Protein AF-A0A835Y2U1-F1 (afdb_monomer_lite)

Organism: NCBI:txid47281

Foldseek 3Di:
DDDPPPPPQPPWDDQDCVVVLCVLLVLVVQQDLPDPQRQPNRVVSVNQSNLQVQFAPFDDKDKDKDWASDWDQDPVRDTDDGTDIDMDMDTPPTADDNGRVSSNVTVHDDPDPPD

Radius of gyration: 19.06 Å; chains: 1; bounding box: 56×28×51 Å

Sequence (115 aa):
MSQCSVISAYPAPDKSCAGAINAWYGEVNWYDFETLSSFRDNWSNSIGHFTQLVWKSSTQVGCGVATSPERMVFPSGTVFMGGCKVIVCRFDPWGNYANDAAFRENVLPPISPLG

pLDDT: mean 87.3, std 15.29, range [39.91, 98.69]

Structure (mmCIF, N/CA/C/O backbone):
data_AF-A0A835Y2U1-F1
#
_entry.id   AF-A0A835Y2U1-F1
#
loop_
_atom_site.group_PDB
_atom_site.id
_atom_site.type_symbol
_atom_site.label_atom_id
_atom_site.label_alt_id
_atom_site.label_comp_id
_atom_site.label_asym_id
_atom_site.label_entity_id
_atom_site.label_seq_id
_atom_site.pdbx_PDB_ins_code
_atom_site.Cartn_x
_atom_site.Cartn_y
_atom_site.Cartn_z
_atom_site.occupancy
_atom_site.B_iso_or_equiv
_atom_site.auth_seq_id
_atom_site.auth_comp_id
_atom_site.auth_asym_id
_atom_site.auth_atom_id
_atom_site.pdbx_PDB_model_num
ATOM 1 N N . MET A 1 1 ? 42.180 -7.909 -34.010 1.00 39.91 1 MET A N 1
ATOM 2 C CA . MET A 1 1 ? 41.636 -8.301 -32.693 1.00 39.91 1 MET A CA 1
ATOM 3 C C . MET A 1 1 ? 40.345 -7.528 -32.472 1.00 39.91 1 MET A C 1
ATOM 5 O O . MET A 1 1 ? 40.381 -6.400 -32.003 1.00 39.91 1 MET A O 1
ATOM 9 N N . SER A 1 2 ? 39.221 -8.068 -32.935 1.00 45.34 2 SER A N 1
ATOM 10 C CA . SER A 1 2 ? 37.890 -7.486 -32.745 1.00 45.34 2 SER A CA 1
ATOM 11 C C . SER A 1 2 ? 37.412 -7.798 -31.329 1.00 45.34 2 SER A C 1
ATOM 13 O O . SER A 1 2 ? 37.405 -8.958 -30.923 1.00 45.34 2 SER A O 1
ATOM 15 N N . GLN A 1 3 ? 37.079 -6.761 -30.564 1.00 46.78 3 GLN A N 1
ATOM 16 C CA . GLN A 1 3 ? 36.619 -6.892 -29.186 1.00 46.78 3 GLN A CA 1
ATOM 17 C C . GLN A 1 3 ? 35.278 -7.640 -29.148 1.00 46.78 3 GLN A C 1
ATOM 19 O O . GLN A 1 3 ? 34.307 -7.201 -29.760 1.00 46.78 3 GLN A O 1
ATOM 24 N N . CYS A 1 4 ? 35.214 -8.744 -28.401 1.00 48.59 4 CYS A N 1
ATOM 25 C CA . CYS A 1 4 ? 33.946 -9.266 -27.900 1.00 48.59 4 CYS A CA 1
ATOM 26 C C . CYS A 1 4 ? 33.410 -8.263 -26.876 1.00 48.59 4 CYS A C 1
ATOM 28 O O . CYS A 1 4 ? 33.795 -8.287 -25.708 1.00 48.59 4 CYS A O 1
ATOM 30 N N . SER A 1 5 ? 32.537 -7.360 -27.311 1.00 49.03 5 SER A N 1
ATOM 31 C CA . SER A 1 5 ? 31.722 -6.571 -26.397 1.00 49.03 5 SER A CA 1
ATOM 32 C C . SER A 1 5 ? 30.696 -7.513 -25.779 1.00 49.03 5 SER A C 1
ATOM 34 O O . SER A 1 5 ? 29.642 -7.767 -26.358 1.00 49.03 5 SER A O 1
ATOM 36 N N . VAL A 1 6 ? 31.008 -8.067 -24.607 1.00 48.59 6 VAL A N 1
ATOM 37 C CA . VAL A 1 6 ? 29.980 -8.659 -23.753 1.00 48.59 6 VAL A CA 1
ATOM 38 C C . VAL A 1 6 ? 29.127 -7.483 -23.296 1.00 48.59 6 VAL A C 1
ATOM 40 O O . VAL A 1 6 ? 29.446 -6.800 -22.324 1.00 48.59 6 VAL A O 1
ATOM 43 N N . ILE A 1 7 ? 28.077 -7.169 -24.052 1.00 53.72 7 ILE A N 1
ATOM 44 C CA . ILE A 1 7 ? 26.999 -6.345 -23.525 1.00 53.72 7 ILE A CA 1
ATOM 45 C C . ILE A 1 7 ? 26.423 -7.217 -22.416 1.00 53.72 7 ILE A C 1
ATOM 47 O O . ILE A 1 7 ? 25.712 -8.181 -22.689 1.00 53.72 7 ILE A O 1
ATOM 51 N N . SER A 1 8 ? 26.834 -6.966 -21.173 1.00 50.28 8 SER A N 1
ATOM 52 C CA . SER A 1 8 ? 26.169 -7.519 -20.001 1.00 50.28 8 SER A CA 1
ATOM 53 C C . SER A 1 8 ? 24.760 -6.937 -20.018 1.00 50.28 8 SER A C 1
ATOM 55 O O . SER A 1 8 ? 24.501 -5.858 -19.484 1.00 50.28 8 SER A O 1
ATOM 57 N N . ALA A 1 9 ? 23.870 -7.573 -20.777 1.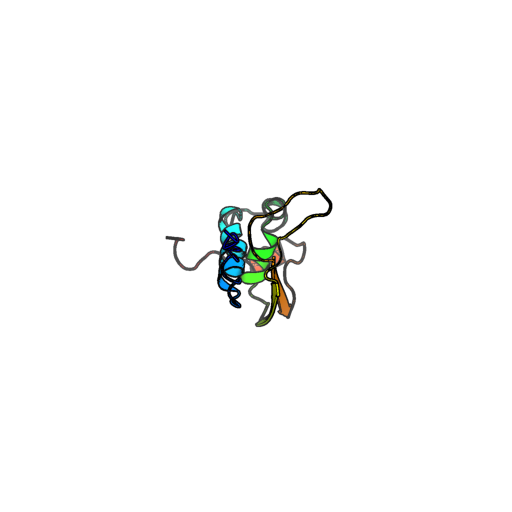00 60.84 9 ALA A N 1
ATOM 58 C CA . ALA A 1 9 ? 22.457 -7.310 -20.691 1.00 60.84 9 ALA A CA 1
ATOM 59 C C . ALA A 1 9 ? 22.070 -7.795 -19.299 1.00 60.84 9 ALA A C 1
ATOM 61 O O . ALA A 1 9 ? 22.172 -8.987 -19.002 1.00 60.84 9 ALA A O 1
ATOM 62 N N . TYR A 1 10 ? 21.707 -6.857 -18.425 1.00 62.53 10 TYR A N 1
ATOM 63 C CA . TYR A 1 10 ? 21.108 -7.211 -17.147 1.00 62.53 10 TYR A CA 1
ATOM 64 C C . TYR A 1 10 ? 19.982 -8.216 -17.409 1.00 62.53 10 TYR A C 1
ATOM 66 O O . TYR A 1 10 ? 19.274 -8.069 -18.414 1.00 62.53 10 TYR A O 1
ATOM 74 N N . PRO A 1 11 ? 19.821 -9.245 -16.557 1.00 69.38 11 PRO A N 1
ATOM 75 C CA . PRO A 1 11 ? 18.733 -10.191 -16.731 1.00 69.38 11 PRO A CA 1
ATOM 76 C C . PRO A 1 11 ? 17.421 -9.416 -16.863 1.00 69.38 11 PRO A C 1
ATOM 78 O O . PRO A 1 11 ? 17.172 -8.466 -16.114 1.00 69.38 11 PRO A O 1
ATOM 81 N N . ALA A 1 12 ? 16.618 -9.784 -17.864 1.00 69.00 12 ALA A N 1
ATOM 82 C CA . ALA A 1 12 ? 15.341 -9.133 -18.100 1.00 69.00 12 ALA A CA 1
ATOM 83 C C . ALA A 1 12 ? 14.493 -9.199 -16.814 1.00 69.00 12 ALA A C 1
ATOM 85 O O . ALA A 1 12 ? 14.473 -10.255 -16.171 1.00 69.00 12 ALA A O 1
ATOM 86 N N . PRO A 1 13 ? 13.795 -8.114 -16.429 1.00 76.06 13 PRO A N 1
ATOM 87 C CA . PRO A 1 13 ? 12.955 -8.138 -15.241 1.00 76.06 13 PRO A CA 1
ATOM 88 C C . PRO A 1 13 ? 11.902 -9.247 -15.349 1.00 76.06 13 PRO A C 1
ATOM 90 O O . PRO A 1 13 ? 11.315 -9.452 -16.417 1.00 76.06 13 PRO A O 1
ATOM 93 N N . ASP A 1 14 ? 11.640 -9.952 -14.248 1.00 83.38 14 ASP A N 1
ATOM 94 C CA . ASP A 1 14 ? 10.573 -10.950 -14.203 1.00 83.38 14 ASP A CA 1
ATOM 95 C C . ASP A 1 14 ? 9.200 -10.292 -14.448 1.00 83.38 14 ASP A C 1
ATOM 97 O O . ASP A 1 14 ? 9.021 -9.088 -14.253 1.00 83.38 14 ASP A O 1
ATOM 101 N N . LYS A 1 15 ? 8.201 -11.086 -14.843 1.00 84.94 15 LYS A N 1
ATOM 102 C CA . LYS A 1 15 ? 6.836 -10.593 -15.114 1.00 84.94 15 LYS A CA 1
ATOM 103 C C . LYS A 1 15 ? 5.889 -10.690 -13.911 1.00 84.94 15 LYS A C 1
ATOM 105 O O . LYS A 1 15 ? 4.691 -10.484 -14.068 1.00 84.94 15 LYS A O 1
ATOM 110 N N . SER A 1 16 ? 6.393 -11.030 -12.726 1.00 90.50 16 SER A N 1
ATOM 111 C CA . SER A 1 16 ? 5.583 -11.153 -11.513 1.00 90.50 16 SER A CA 1
ATOM 112 C C . SER A 1 16 ? 5.375 -9.802 -10.831 1.00 90.50 16 SER A C 1
ATOM 114 O O . SER A 1 16 ? 6.184 -8.880 -10.964 1.00 90.50 16 SER A O 1
ATOM 116 N N . CYS A 1 17 ? 4.322 -9.715 -10.021 1.00 92.94 17 CYS A N 1
ATOM 117 C CA . CYS A 1 17 ? 4.096 -8.575 -9.138 1.00 92.94 17 CYS A CA 1
ATOM 118 C C . CYS A 1 17 ? 4.809 -8.713 -7.782 1.00 92.94 17 CYS A C 1
ATOM 120 O O . CYS A 1 17 ? 4.820 -7.751 -7.023 1.00 92.94 17 CYS A O 1
ATOM 122 N N . ALA A 1 18 ? 5.409 -9.869 -7.468 1.00 92.31 18 ALA A N 1
ATOM 123 C CA . ALA A 1 18 ? 5.814 -10.235 -6.106 1.00 92.31 18 ALA A CA 1
ATOM 124 C C . ALA A 1 18 ? 6.722 -9.192 -5.434 1.00 92.31 18 ALA A C 1
ATOM 126 O O . ALA A 1 18 ? 6.479 -8.808 -4.296 1.00 92.31 18 ALA A O 1
ATOM 127 N N . GLY A 1 19 ? 7.715 -8.670 -6.160 1.00 91.75 19 GLY A N 1
ATOM 128 C CA . GLY A 1 19 ? 8.601 -7.628 -5.634 1.00 91.75 19 GLY A CA 1
ATOM 129 C C . GLY A 1 19 ? 7.867 -6.336 -5.252 1.00 91.75 19 GLY A C 1
ATOM 130 O O . GLY A 1 19 ? 8.142 -5.778 -4.195 1.00 91.75 19 GLY A O 1
ATOM 131 N N . ALA A 1 20 ? 6.905 -5.888 -6.067 1.00 93.94 20 ALA A N 1
ATOM 132 C CA . ALA A 1 20 ? 6.107 -4.708 -5.736 1.00 93.94 20 ALA A CA 1
ATOM 133 C C . ALA A 1 20 ? 5.136 -4.986 -4.590 1.00 93.94 20 ALA A C 1
ATOM 135 O O . ALA A 1 20 ? 5.052 -4.170 -3.685 1.00 93.94 20 ALA A O 1
ATOM 136 N N . ILE A 1 21 ? 4.463 -6.144 -4.583 1.00 96.44 21 ILE A N 1
ATOM 137 C CA . ILE A 1 21 ? 3.553 -6.517 -3.489 1.00 96.44 21 ILE A CA 1
ATOM 138 C C . ILE A 1 21 ? 4.299 -6.544 -2.152 1.00 96.44 21 ILE A C 1
ATOM 140 O O . ILE A 1 21 ? 3.808 -5.984 -1.179 1.00 96.44 21 ILE A O 1
ATOM 144 N N . ASN A 1 22 ? 5.503 -7.119 -2.114 1.00 96.38 22 ASN A N 1
ATOM 145 C CA . ASN A 1 22 ? 6.322 -7.145 -0.902 1.00 96.38 22 ASN A CA 1
ATOM 146 C C . ASN A 1 22 ? 6.748 -5.736 -0.463 1.00 96.38 22 ASN A C 1
ATOM 148 O O . ASN A 1 22 ? 6.686 -5.428 0.723 1.00 96.38 22 ASN A O 1
ATOM 152 N N . ALA A 1 23 ? 7.157 -4.875 -1.401 1.00 95.81 23 ALA A N 1
ATOM 153 C CA . ALA A 1 23 ? 7.546 -3.499 -1.092 1.00 95.81 23 ALA A CA 1
ATOM 154 C C . ALA A 1 23 ? 6.362 -2.667 -0.572 1.00 95.81 23 ALA A C 1
ATOM 156 O O . ALA A 1 23 ? 6.484 -1.995 0.445 1.00 95.81 23 ALA A O 1
ATOM 157 N N . TRP A 1 24 ? 5.211 -2.761 -1.239 1.00 98.12 24 TRP A N 1
ATOM 158 C CA . TRP A 1 24 ? 3.973 -2.090 -0.853 1.00 98.12 24 TRP A CA 1
ATOM 159 C C . TRP A 1 24 ? 3.452 -2.575 0.496 1.00 98.12 24 TRP A C 1
ATOM 161 O O . TRP A 1 24 ? 3.110 -1.756 1.336 1.00 98.12 24 TRP A O 1
ATOM 171 N N . TYR A 1 25 ? 3.424 -3.889 0.738 1.00 97.75 25 TYR A N 1
ATOM 172 C CA . TYR A 1 25 ? 3.021 -4.427 2.037 1.00 97.75 25 TYR A CA 1
ATOM 173 C C . TYR A 1 25 ? 4.011 -4.041 3.142 1.00 97.75 25 TY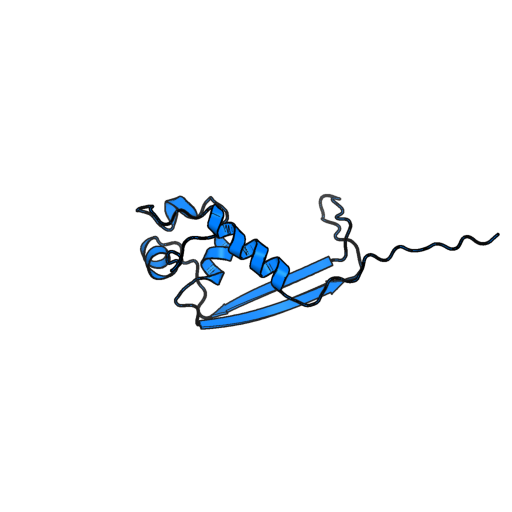R A C 1
ATOM 175 O O . TYR A 1 25 ? 3.603 -3.831 4.277 1.00 97.75 25 TYR A O 1
ATOM 183 N N . GLY A 1 26 ? 5.299 -3.890 2.814 1.00 97.38 26 GLY A N 1
ATOM 184 C CA . GLY A 1 26 ? 6.341 -3.456 3.745 1.00 97.38 26 GLY A CA 1
ATOM 185 C C . GLY A 1 26 ? 6.086 -2.095 4.402 1.00 97.38 26 GLY A C 1
ATOM 186 O O . GLY A 1 26 ? 6.635 -1.843 5.475 1.00 97.38 26 GLY A O 1
ATOM 187 N N . GLU A 1 27 ? 5.213 -1.259 3.828 1.00 98.25 27 GLU A N 1
ATOM 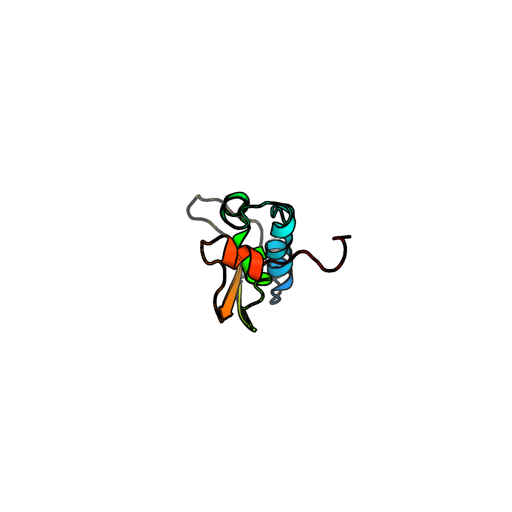188 C CA . GLU A 1 27 ? 4.743 -0.019 4.459 1.00 98.25 27 GLU A CA 1
ATOM 189 C C . GLU A 1 27 ? 3.990 -0.260 5.779 1.00 98.25 27 GLU A C 1
ATOM 191 O O . GLU A 1 27 ? 3.870 0.661 6.584 1.00 98.25 27 GLU A O 1
ATOM 196 N N . VAL A 1 28 ? 3.553 -1.496 6.058 1.00 97.06 28 VAL A N 1
ATOM 197 C CA . VAL A 1 28 ? 2.989 -1.900 7.359 1.00 97.06 28 VAL A CA 1
ATOM 198 C C . VAL A 1 28 ? 3.889 -1.514 8.535 1.00 97.06 28 VAL A C 1
ATOM 200 O O . VAL A 1 28 ? 3.391 -1.178 9.602 1.00 97.06 28 VAL A O 1
ATOM 203 N N . ASN A 1 29 ? 5.211 -1.490 8.332 1.00 96.25 29 ASN A N 1
ATOM 204 C CA . ASN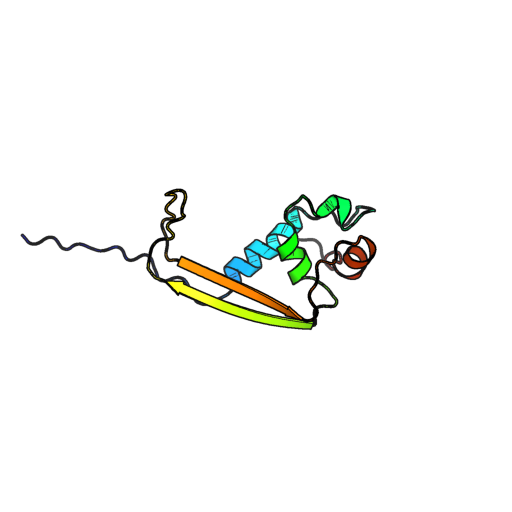 A 1 29 ? 6.184 -1.109 9.359 1.00 96.25 29 ASN A CA 1
ATOM 205 C C . ASN A 1 29 ? 6.077 0.364 9.791 1.00 96.25 29 ASN A C 1
ATOM 207 O O . ASN A 1 29 ? 6.672 0.750 10.795 1.00 96.25 29 ASN A O 1
ATOM 211 N N . TRP A 1 30 ? 5.358 1.189 9.029 1.00 96.75 30 TRP A N 1
ATOM 212 C CA . TRP A 1 30 ? 5.127 2.605 9.317 1.00 96.75 30 TRP A CA 1
ATOM 213 C C . TRP A 1 30 ? 3.665 2.911 9.666 1.00 96.75 30 TRP A C 1
ATOM 215 O O . TRP A 1 30 ? 3.305 4.081 9.819 1.00 96.75 30 TRP A O 1
ATOM 225 N N . TYR A 1 31 ? 2.831 1.874 9.784 1.00 97.19 31 TYR A N 1
ATOM 226 C CA . TYR A 1 31 ? 1.441 1.989 10.195 1.00 97.19 31 TYR A CA 1
ATOM 227 C C . TYR A 1 31 ? 1.296 1.642 11.680 1.00 97.19 31 TYR A C 1
ATOM 229 O O . TYR A 1 31 ? 1.582 0.524 12.106 1.00 97.19 31 TYR A O 1
ATOM 237 N N . ASP A 1 32 ? 0.817 2.599 12.465 1.00 96.38 32 ASP A N 1
ATOM 238 C CA . ASP A 1 32 ? 0.428 2.402 13.854 1.00 96.38 32 ASP A CA 1
ATOM 239 C C . ASP A 1 32 ? -1.024 1.903 13.918 1.00 96.38 32 ASP A C 1
ATOM 241 O O . ASP A 1 32 ? -1.961 2.599 13.514 1.00 96.38 32 ASP A O 1
ATOM 245 N N . PHE A 1 33 ? -1.213 0.680 14.418 1.00 95.75 33 PHE A N 1
ATOM 246 C CA . PHE A 1 33 ? -2.534 0.076 14.622 1.00 95.75 33 PHE A CA 1
ATOM 247 C C . PHE A 1 33 ? -3.176 0.463 15.961 1.00 95.75 33 PHE A C 1
ATOM 249 O O . PHE A 1 33 ? -4.375 0.243 16.137 1.00 95.75 33 PHE A O 1
ATOM 256 N N . GLU A 1 34 ? -2.406 1.014 16.900 1.00 95.19 34 GLU A N 1
ATOM 257 C CA . GLU A 1 34 ? -2.849 1.336 18.260 1.00 95.19 34 GLU A CA 1
ATOM 258 C C . GLU A 1 34 ? -3.337 2.788 18.394 1.00 95.19 34 GLU A C 1
ATOM 260 O O . GLU A 1 34 ? -3.964 3.146 19.395 1.00 95.19 34 GLU A O 1
ATOM 265 N N . THR A 1 35 ? -3.119 3.621 17.371 1.00 95.69 35 THR A N 1
ATOM 266 C CA . THR A 1 35 ? -3.600 5.007 17.354 1.00 95.69 35 THR A CA 1
ATOM 267 C C . THR A 1 35 ? -5.133 5.130 17.413 1.00 95.69 35 THR A C 1
ATOM 269 O O . THR A 1 35 ? -5.903 4.351 16.843 1.00 95.69 35 THR A O 1
ATOM 272 N N . LEU A 1 36 ? -5.595 6.212 18.050 1.00 93.56 36 LEU A N 1
ATOM 273 C CA . LEU A 1 36 ? -6.990 6.640 18.046 1.00 93.56 36 LEU A CA 1
ATOM 274 C C . LEU A 1 36 ? -7.427 7.277 16.710 1.00 93.56 36 LEU A C 1
ATOM 276 O O . LEU A 1 36 ? -8.624 7.249 16.410 1.00 93.56 36 LEU A O 1
ATOM 280 N N . SER A 1 37 ? -6.502 7.808 15.901 1.00 96.62 37 SER A N 1
ATOM 281 C CA . SER A 1 37 ? -6.800 8.500 14.633 1.00 96.62 37 SER A CA 1
ATOM 282 C C . SER A 1 37 ? -6.157 7.782 13.442 1.00 96.62 37 SER A C 1
ATOM 284 O O . SER A 1 37 ? -5.152 8.221 12.883 1.00 96.62 37 SER A O 1
ATOM 286 N N . SER A 1 38 ? -6.752 6.649 13.052 1.00 96.50 38 SER A N 1
ATOM 287 C CA . SER A 1 38 ? -6.180 5.684 12.100 1.00 96.50 38 SER A CA 1
ATOM 288 C C . SER A 1 38 ? -5.783 6.259 10.734 1.00 96.50 38 SER A C 1
ATOM 290 O O . SER A 1 38 ? -4.868 5.723 10.117 1.00 96.50 38 SER A O 1
ATOM 292 N N . PHE A 1 39 ? -6.427 7.330 10.254 1.00 97.75 39 PHE A N 1
ATOM 293 C CA . PHE A 1 39 ? -6.013 8.026 9.033 1.00 97.75 39 PHE A CA 1
ATOM 294 C C . PHE A 1 39 ? -5.044 9.169 9.347 1.00 97.75 39 PHE A C 1
ATOM 296 O O . PHE A 1 39 ? -3.961 9.225 8.769 1.00 97.75 39 PHE A O 1
ATOM 303 N N . ARG A 1 40 ? -5.421 10.086 10.247 1.00 97.56 40 ARG A N 1
ATOM 304 C CA . ARG A 1 40 ? -4.671 11.337 10.474 1.00 97.56 40 ARG A CA 1
ATOM 305 C C . ARG A 1 40 ? -3.245 11.108 10.959 1.00 97.56 40 ARG A C 1
ATOM 307 O O . ARG A 1 40 ? -2.359 11.843 10.534 1.00 97.56 40 ARG A O 1
ATOM 314 N N . ASP A 1 41 ? -3.039 10.092 11.790 1.00 97.44 41 ASP A N 1
ATOM 315 C CA . ASP A 1 41 ? -1.737 9.832 12.407 1.00 97.44 41 ASP A CA 1
ATOM 316 C C . ASP A 1 41 ? -0.835 8.968 11.511 1.00 97.44 41 ASP A C 1
ATOM 318 O O . ASP A 1 41 ? 0.386 8.993 11.644 1.00 97.44 41 ASP A O 1
ATOM 322 N N . ASN A 1 42 ? -1.424 8.242 10.556 1.00 97.44 42 ASN A N 1
ATOM 323 C CA . ASN A 1 42 ? -0.700 7.327 9.675 1.00 97.44 42 ASN A CA 1
ATOM 324 C C . ASN A 1 42 ? -0.436 7.895 8.276 1.00 97.44 42 ASN A C 1
ATOM 326 O O . ASN A 1 42 ? 0.563 7.545 7.653 1.00 97.44 42 ASN A O 1
ATOM 330 N N . TRP A 1 43 ? -1.307 8.758 7.739 1.00 96.75 43 TRP A N 1
ATOM 331 C CA . TRP A 1 43 ? -1.279 9.123 6.315 1.00 96.75 43 TRP A CA 1
ATOM 332 C C . TRP A 1 43 ? 0.033 9.779 5.859 1.00 96.75 43 TRP A C 1
ATOM 334 O O . TRP A 1 43 ? 0.486 9.544 4.738 1.00 96.75 43 TRP A O 1
ATOM 344 N N . SER A 1 44 ? 0.690 10.554 6.728 1.00 96.00 44 SER A N 1
ATOM 345 C CA . SER A 1 44 ? 1.991 11.174 6.436 1.00 96.00 44 SER A CA 1
ATOM 346 C C . SER A 1 44 ? 3.142 10.174 6.290 1.00 96.00 44 SER A C 1
ATOM 348 O O . SER A 1 44 ? 4.193 10.537 5.766 1.00 96.00 44 SER A O 1
ATOM 350 N N . ASN A 1 45 ? 2.955 8.921 6.706 1.00 95.50 45 ASN A N 1
ATOM 351 C CA . ASN A 1 45 ? 4.010 7.909 6.756 1.00 95.50 45 ASN A CA 1
ATOM 352 C C . ASN A 1 45 ? 4.161 7.129 5.440 1.00 95.50 45 ASN A C 1
ATOM 354 O O . ASN A 1 45 ? 4.841 6.110 5.402 1.00 95.50 45 ASN A O 1
ATOM 358 N N . SER A 1 46 ? 3.548 7.608 4.350 1.00 94.94 46 SER A N 1
ATOM 359 C CA . SER A 1 46 ? 3.597 6.965 3.027 1.00 94.94 46 SER A CA 1
ATOM 360 C C . SER A 1 46 ? 3.078 5.521 3.035 1.00 94.94 46 SER A C 1
ATOM 362 O O . SER A 1 46 ? 3.683 4.643 2.441 1.00 94.94 46 SER A O 1
ATOM 364 N N . ILE A 1 47 ? 1.940 5.290 3.694 1.00 97.25 47 ILE A N 1
ATOM 365 C CA . ILE A 1 47 ? 1.325 3.960 3.892 1.00 97.25 47 ILE A CA 1
ATOM 366 C C . ILE A 1 47 ? 0.282 3.570 2.835 1.00 97.25 47 ILE A C 1
ATOM 368 O O . ILE A 1 47 ? -0.442 2.585 2.985 1.00 97.25 47 ILE A O 1
ATOM 372 N N . GLY A 1 48 ? 0.135 4.393 1.795 1.00 97.62 48 GLY A N 1
ATOM 373 C CA . GLY A 1 48 ? -1.005 4.322 0.886 1.00 97.62 48 GLY A CA 1
ATOM 374 C C . GLY A 1 48 ? -1.078 3.029 0.074 1.00 97.62 48 GLY A C 1
ATOM 375 O O . GLY A 1 48 ? -2.183 2.609 -0.281 1.00 97.62 48 GLY A O 1
ATOM 376 N N . HIS A 1 49 ? 0.052 2.382 -0.225 1.00 98.38 49 HIS A N 1
ATOM 377 C CA . HIS A 1 49 ? 0.025 1.110 -0.940 1.00 98.38 49 HIS A CA 1
ATOM 378 C C . HIS A 1 49 ? -0.370 -0.027 -0.001 1.00 98.38 49 HIS A C 1
ATOM 380 O O . HIS A 1 49 ? -1.246 -0.817 -0.361 1.00 98.38 49 HIS A O 1
ATOM 386 N N . PHE A 1 50 ? 0.211 -0.088 1.202 1.00 98.50 50 PHE A N 1
ATOM 387 C CA . PHE A 1 50 ? -0.159 -1.090 2.203 1.00 98.50 50 PHE A CA 1
ATOM 388 C C . PHE A 1 50 ? -1.650 -1.027 2.519 1.00 98.50 50 PHE A C 1
ATOM 390 O O . PHE A 1 50 ? -2.340 -2.042 2.409 1.00 98.50 50 PHE A O 1
ATOM 397 N N . THR A 1 51 ? -2.177 0.156 2.841 1.00 98.44 51 THR A N 1
ATOM 398 C CA . THR A 1 51 ? -3.578 0.273 3.264 1.00 98.44 51 THR A CA 1
ATOM 399 C C . THR A 1 51 ? -4.553 -0.079 2.155 1.00 98.44 51 THR A C 1
ATOM 401 O O . THR A 1 51 ? -5.599 -0.648 2.445 1.00 98.44 51 THR A O 1
ATOM 404 N N . GLN A 1 52 ? -4.203 0.161 0.888 1.00 98.69 52 GLN A N 1
ATOM 405 C CA . GLN A 1 52 ? -5.008 -0.308 -0.236 1.00 98.69 52 GLN A CA 1
ATOM 406 C C . GLN A 1 52 ? -4.927 -1.833 -0.412 1.00 98.69 52 GLN A C 1
ATOM 408 O O . GLN A 1 52 ? -5.947 -2.451 -0.719 1.00 98.69 52 GLN A O 1
ATOM 413 N N . LEU A 1 53 ? -3.755 -2.449 -0.218 1.00 98.06 53 LEU A N 1
ATOM 414 C CA . LEU A 1 53 ? -3.594 -3.904 -0.333 1.00 98.06 53 LEU A CA 1
ATOM 415 C C . LEU A 1 53 ? -4.456 -4.668 0.673 1.00 98.06 53 LEU A C 1
ATOM 417 O O . LEU A 1 53 ? -5.016 -5.704 0.322 1.00 98.06 53 LEU A O 1
ATOM 421 N N . VAL A 1 54 ? -4.559 -4.165 1.905 1.00 97.81 54 VAL A N 1
ATOM 422 C CA . VAL A 1 54 ? -5.311 -4.827 2.984 1.00 97.81 54 VAL A CA 1
ATOM 423 C C . VAL A 1 54 ? -6.713 -4.260 3.191 1.00 97.81 54 VAL A C 1
ATOM 425 O O . VAL A 1 54 ? -7.387 -4.648 4.141 1.00 97.81 54 VAL A O 1
ATOM 428 N N . TRP A 1 55 ? -7.165 -3.352 2.322 1.00 98.62 55 TRP A N 1
ATOM 429 C CA . TRP A 1 55 ? -8.448 -2.673 2.477 1.00 98.62 55 TRP A CA 1
ATOM 430 C C . TRP A 1 55 ? -9.611 -3.668 2.427 1.00 98.62 55 TRP A C 1
ATOM 432 O O . TRP A 1 55 ? -10.005 -4.103 1.345 1.00 98.62 55 TRP A O 1
ATOM 442 N N . LYS A 1 56 ? -10.197 -3.982 3.589 1.00 98.31 56 LYS A N 1
ATOM 443 C CA . LYS A 1 56 ? -11.232 -5.019 3.773 1.00 98.31 56 LYS A CA 1
ATOM 444 C C . LYS A 1 56 ? -12.358 -4.991 2.735 1.00 98.31 56 LYS A C 1
ATOM 446 O O . LYS A 1 56 ? -12.806 -6.045 2.296 1.00 98.31 56 LYS A O 1
ATOM 451 N N . SER A 1 57 ? -12.846 -3.805 2.372 1.00 98.38 57 SER A N 1
ATOM 452 C CA . SER A 1 57 ? -13.972 -3.670 1.437 1.00 98.38 57 SER A CA 1
ATOM 453 C C . SER A 1 57 ? -13.586 -3.827 -0.037 1.00 98.38 57 SER A C 1
ATOM 455 O O . SER A 1 57 ? -14.478 -3.978 -0.866 1.00 98.38 57 SER A O 1
ATOM 457 N N . SER A 1 58 ? -12.293 -3.794 -0.384 1.00 98.56 58 SER A N 1
ATOM 458 C CA . SER A 1 58 ? -11.833 -4.038 -1.757 1.00 98.56 58 SER A CA 1
ATOM 459 C C . SER A 1 58 ? -11.898 -5.536 -2.028 1.00 98.56 58 SER A C 1
ATOM 461 O O . SER A 1 58 ? -11.255 -6.321 -1.336 1.00 98.56 58 SER A O 1
ATOM 463 N N . THR A 1 59 ? -12.664 -5.952 -3.034 1.00 98.31 59 THR A N 1
ATOM 464 C CA . THR A 1 59 ? -12.908 -7.385 -3.302 1.00 98.31 59 THR A CA 1
ATOM 465 C C . THR A 1 59 ? -12.321 -7.854 -4.623 1.00 98.31 59 THR A C 1
ATOM 467 O O . THR A 1 59 ? -12.177 -9.054 -4.849 1.00 98.31 59 THR A O 1
ATOM 470 N N . GLN A 1 60 ? -11.947 -6.915 -5.488 1.00 98.50 60 GLN A N 1
ATOM 471 C CA . GLN A 1 60 ? -11.355 -7.189 -6.784 1.00 98.50 60 GLN A CA 1
ATOM 472 C C . GLN A 1 60 ? -10.049 -6.419 -6.929 1.00 98.50 60 GLN A C 1
ATOM 474 O O . GLN A 1 60 ? -9.935 -5.262 -6.522 1.00 98.50 60 GLN A O 1
ATOM 479 N N . VAL A 1 61 ? -9.067 -7.064 -7.554 1.00 97.88 61 VAL A N 1
ATOM 480 C CA . VAL A 1 61 ? -7.797 -6.445 -7.922 1.00 97.88 61 VAL A CA 1
ATOM 481 C C . VAL A 1 61 ? -7.409 -6.871 -9.332 1.00 97.88 61 VAL A C 1
ATOM 483 O O . VAL A 1 61 ? -7.484 -8.045 -9.689 1.00 97.88 61 VAL A O 1
ATOM 486 N N . GLY A 1 62 ? -6.984 -5.902 -10.137 1.00 97.38 62 GLY A N 1
ATOM 487 C CA . GLY A 1 62 ? -6.403 -6.125 -11.455 1.00 97.38 62 GLY A CA 1
ATOM 488 C C . GLY A 1 62 ? -5.030 -5.477 -11.531 1.00 97.38 62 GLY A C 1
ATOM 489 O O . GLY A 1 62 ? -4.893 -4.296 -11.215 1.00 97.38 62 GLY A O 1
ATOM 490 N N . CYS A 1 63 ? -4.018 -6.232 -11.959 1.00 96.62 63 CYS A N 1
ATOM 491 C CA . CYS A 1 63 ? -2.645 -5.747 -12.064 1.00 96.62 63 CYS A CA 1
ATOM 492 C C . CYS A 1 63 ? -2.107 -5.882 -13.490 1.00 96.62 63 CYS A C 1
ATOM 494 O O . CYS A 1 63 ? -2.322 -6.895 -14.154 1.00 96.62 63 CYS A O 1
ATOM 496 N N . GLY A 1 64 ? -1.368 -4.870 -13.938 1.00 94.62 64 GLY A N 1
ATOM 497 C CA . GLY A 1 64 ? -0.616 -4.869 -15.187 1.00 94.62 64 GLY A CA 1
ATOM 498 C C . GLY A 1 64 ? 0.878 -4.731 -14.917 1.00 94.62 64 GLY A C 1
ATOM 499 O O . GLY A 1 64 ? 1.286 -3.981 -14.029 1.00 94.62 64 GLY A O 1
ATOM 500 N N . VAL A 1 65 ? 1.688 -5.445 -15.699 1.00 93.19 65 VAL A N 1
ATOM 501 C CA . VAL A 1 65 ? 3.153 -5.391 -15.631 1.00 93.19 65 VAL A CA 1
ATOM 502 C C . VAL A 1 65 ? 3.702 -5.025 -17.003 1.00 93.19 65 VAL A C 1
ATOM 504 O O . VAL A 1 65 ? 3.395 -5.689 -17.992 1.00 93.19 65 VAL A O 1
ATOM 507 N N . ALA A 1 66 ? 4.538 -3.992 -17.053 1.00 88.69 66 ALA A N 1
ATOM 508 C CA . ALA A 1 66 ? 5.305 -3.609 -18.232 1.00 88.69 66 ALA A CA 1
ATOM 509 C C . ALA A 1 66 ? 6.800 -3.718 -17.923 1.00 88.69 66 ALA A C 1
ATOM 511 O O . ALA A 1 66 ? 7.258 -3.239 -16.883 1.00 88.69 66 ALA A O 1
ATOM 512 N N . THR A 1 67 ? 7.562 -4.347 -18.818 1.00 85.75 67 THR A N 1
ATOM 513 C CA . THR A 1 67 ? 9.016 -4.486 -18.690 1.00 85.75 67 THR A CA 1
ATOM 514 C C . THR A 1 67 ? 9.729 -3.979 -19.942 1.00 85.75 67 THR A C 1
ATOM 516 O O . THR A 1 67 ? 9.217 -4.107 -21.052 1.00 85.75 67 THR A O 1
ATOM 519 N N . SER A 1 68 ? 10.919 -3.408 -19.763 1.00 80.25 68 SER A N 1
ATOM 520 C CA . SER A 1 68 ? 11.854 -3.059 -20.833 1.00 80.25 68 SER A CA 1
ATOM 521 C C . SER A 1 68 ? 13.280 -3.423 -20.401 1.00 80.25 68 SER A C 1
ATOM 523 O O . SER A 1 68 ? 13.621 -3.264 -19.227 1.00 80.25 68 SER A O 1
ATOM 525 N N . PRO A 1 69 ? 14.128 -3.925 -21.315 1.00 75.19 69 PRO A N 1
ATOM 526 C CA . PRO A 1 69 ? 15.545 -4.154 -21.034 1.00 75.19 69 PRO A CA 1
ATOM 527 C C . PRO A 1 69 ? 16.354 -2.848 -20.929 1.00 75.19 69 PRO A C 1
ATOM 529 O O . PRO A 1 69 ? 17.525 -2.883 -20.554 1.00 75.19 69 PRO A O 1
ATOM 532 N N . GLU A 1 70 ? 15.761 -1.704 -21.280 1.00 76.31 70 GLU A N 1
ATOM 533 C CA . GLU A 1 70 ? 16.401 -0.392 -21.190 1.00 76.31 70 GLU A CA 1
ATOM 534 C C . GLU A 1 70 ? 16.579 0.069 -19.740 1.00 76.31 70 GLU A C 1
ATOM 536 O O . GLU A 1 70 ? 15.870 -0.369 -18.833 1.00 76.31 70 GLU A O 1
ATOM 541 N N . ARG A 1 71 ? 17.530 0.984 -19.529 1.00 75.25 71 ARG A N 1
ATOM 542 C CA . ARG A 1 71 ? 17.789 1.583 -18.215 1.00 75.25 71 ARG A CA 1
ATOM 543 C C . ARG A 1 71 ? 16.693 2.584 -17.861 1.00 75.25 71 ARG A C 1
ATOM 545 O O . ARG A 1 71 ? 16.294 3.377 -18.710 1.00 75.25 71 ARG A O 1
ATOM 552 N N . MET A 1 72 ? 16.291 2.629 -16.590 1.00 75.94 72 MET A N 1
ATOM 553 C CA . MET A 1 72 ? 15.453 3.724 -16.091 1.00 75.94 72 MET A CA 1
ATOM 554 C C . MET A 1 72 ? 16.270 5.014 -16.035 1.00 75.94 72 MET A C 1
ATOM 556 O O . MET A 1 72 ? 17.204 5.126 -15.237 1.00 75.94 72 MET A O 1
ATOM 560 N N . VAL A 1 73 ? 15.895 5.982 -16.870 1.00 79.62 73 VAL A N 1
ATOM 561 C CA . VAL A 1 73 ? 16.447 7.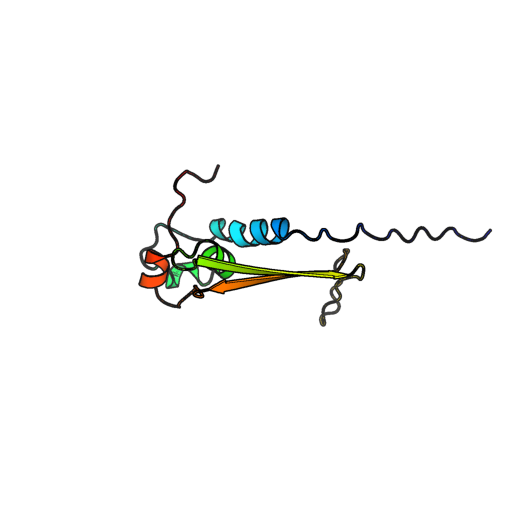340 -16.882 1.00 79.62 73 VAL A CA 1
ATOM 562 C C . VAL A 1 73 ? 15.342 8.301 -16.460 1.00 79.62 73 VAL A C 1
ATOM 564 O O . VAL A 1 73 ? 14.336 8.441 -17.153 1.00 79.62 73 VAL A O 1
ATOM 567 N N . PHE A 1 74 ? 15.514 8.951 -15.312 1.00 79.50 74 PHE A N 1
ATOM 568 C CA . PHE A 1 74 ? 14.565 9.948 -14.823 1.00 79.50 74 PHE A CA 1
ATOM 569 C C . PHE A 1 74 ? 14.851 11.332 -15.428 1.00 79.50 74 PHE A C 1
ATOM 571 O O . PHE A 1 74 ? 16.001 11.617 -15.765 1.00 79.50 74 PHE A O 1
ATOM 578 N N . PRO A 1 75 ? 13.852 12.238 -15.502 1.00 84.06 75 PRO A N 1
ATOM 579 C CA . PRO A 1 75 ? 14.057 13.616 -15.964 1.00 84.06 75 PRO A CA 1
ATOM 580 C C . PRO A 1 75 ? 15.134 14.391 -15.186 1.00 84.06 75 PRO A C 1
ATOM 582 O O . PRO A 1 75 ? 15.715 15.332 -15.713 1.00 84.06 75 PRO A O 1
ATOM 585 N N . SER A 1 76 ? 15.434 13.976 -13.950 1.00 89.81 76 SER A N 1
ATOM 586 C CA . SER A 1 76 ? 16.531 14.501 -13.128 1.00 89.81 76 SER A CA 1
ATOM 587 C C . SER A 1 76 ? 17.935 14.123 -13.627 1.00 89.81 76 SER A C 1
ATOM 589 O O . SER A 1 76 ? 18.921 14.598 -13.071 1.00 89.81 76 SER A O 1
ATOM 591 N N . GLY A 1 77 ? 18.049 13.230 -14.615 1.00 85.25 77 GLY A N 1
ATOM 592 C CA . GLY A 1 77 ? 19.310 12.628 -15.058 1.00 85.25 77 GLY A CA 1
ATOM 593 C C . GLY A 1 77 ? 19.766 11.432 -14.212 1.00 85.25 77 GLY A C 1
ATOM 594 O O . GLY A 1 77 ? 20.789 10.823 -14.518 1.00 85.25 77 GLY A O 1
ATOM 595 N N . THR A 1 78 ? 19.020 11.060 -13.166 1.00 84.94 78 THR A N 1
ATOM 596 C CA . THR A 1 78 ? 19.308 9.868 -12.357 1.00 84.94 78 THR A CA 1
ATOM 597 C C . THR A 1 78 ? 19.093 8.605 -13.191 1.00 84.94 78 THR A C 1
ATOM 599 O O . THR A 1 78 ? 18.017 8.410 -13.762 1.00 84.94 78 THR A O 1
ATOM 602 N N . VAL A 1 79 ? 20.105 7.735 -13.234 1.00 78.69 79 VAL A N 1
ATOM 603 C CA . VAL A 1 79 ? 20.057 6.453 -13.947 1.00 78.69 79 VAL A CA 1
ATOM 604 C C . VAL A 1 79 ? 20.134 5.315 -12.941 1.00 78.69 79 VAL A C 1
ATOM 606 O O . VAL A 1 79 ? 21.114 5.210 -12.205 1.00 78.69 79 VAL A O 1
ATOM 609 N N . PHE A 1 80 ? 19.136 4.434 -12.940 1.00 71.38 80 PHE A N 1
ATOM 610 C CA . PHE A 1 80 ? 19.214 3.183 -12.187 1.00 71.38 80 PHE A CA 1
ATOM 611 C C . PHE A 1 80 ? 19.795 2.069 -13.063 1.00 71.38 80 PHE A C 1
ATOM 613 O O . PHE A 1 80 ? 19.421 1.893 -14.225 1.00 71.38 80 PHE A O 1
ATOM 620 N N . MET A 1 81 ? 20.741 1.315 -12.500 1.00 61.91 81 MET A N 1
ATOM 621 C CA . MET A 1 81 ? 21.339 0.150 -13.150 1.00 61.91 81 MET A CA 1
ATOM 622 C C . MET A 1 81 ? 20.359 -1.031 -13.058 1.00 61.91 81 MET A C 1
ATOM 624 O O . MET A 1 81 ? 20.310 -1.722 -12.047 1.00 61.91 81 MET A O 1
ATOM 628 N N . GLY A 1 82 ? 19.545 -1.227 -14.097 1.00 63.47 82 GLY A N 1
ATOM 629 C CA . GLY A 1 82 ? 18.570 -2.318 -14.206 1.00 63.47 82 GLY A CA 1
ATOM 630 C C . GLY A 1 82 ? 17.592 -2.093 -15.363 1.00 63.47 82 GLY A C 1
ATOM 631 O O . GLY A 1 82 ? 17.529 -0.987 -15.897 1.00 63.47 82 GLY A O 1
ATOM 632 N N . GLY A 1 83 ? 16.854 -3.134 -15.763 1.00 67.00 83 GLY A N 1
ATOM 633 C CA . GLY A 1 83 ? 15.763 -3.000 -16.736 1.00 67.00 83 GLY A CA 1
ATOM 634 C C . GLY A 1 83 ? 14.563 -2.253 -16.141 1.00 67.00 83 GLY A C 1
ATOM 635 O O . GLY A 1 83 ? 14.271 -2.397 -14.952 1.00 67.00 83 GLY A O 1
ATOM 636 N N . CYS A 1 84 ? 13.843 -1.468 -16.944 1.00 78.56 84 CYS A N 1
ATOM 637 C CA . CYS A 1 84 ? 12.604 -0.828 -16.506 1.00 78.56 84 CYS A CA 1
ATOM 638 C C . CYS A 1 84 ? 11.526 -1.881 -16.212 1.00 78.56 84 CYS A C 1
ATOM 640 O O . CYS A 1 84 ? 11.175 -2.680 -17.077 1.00 78.56 84 CYS A O 1
ATOM 642 N N . LYS A 1 85 ? 10.944 -1.844 -15.014 1.00 85.75 85 LYS A N 1
ATOM 643 C CA . LYS A 1 85 ? 9.751 -2.607 -14.642 1.00 85.75 85 LYS A CA 1
ATOM 644 C C . LYS A 1 85 ? 8.746 -1.669 -13.991 1.00 85.75 85 LYS A C 1
ATOM 646 O O . LYS A 1 85 ? 9.080 -0.986 -13.029 1.00 85.75 85 LYS A O 1
ATOM 651 N N . VAL A 1 86 ? 7.525 -1.652 -14.510 1.00 88.44 86 VAL A N 1
ATOM 652 C CA . VAL A 1 86 ? 6.407 -0.889 -13.951 1.00 88.44 86 VAL A CA 1
ATOM 653 C C . VAL A 1 86 ? 5.281 -1.860 -13.646 1.00 88.44 86 VAL A C 1
ATOM 655 O O . VAL A 1 86 ? 4.877 -2.642 -14.507 1.00 88.44 86 VAL A O 1
ATOM 658 N N . ILE A 1 87 ? 4.792 -1.812 -12.412 1.00 93.94 87 ILE A N 1
ATOM 659 C CA . ILE A 1 87 ? 3.651 -2.597 -11.950 1.00 93.94 87 ILE A CA 1
ATOM 660 C C . ILE A 1 87 ? 2.587 -1.609 -11.491 1.00 93.94 87 ILE A C 1
ATOM 662 O O . ILE A 1 87 ? 2.873 -0.705 -10.709 1.00 93.94 87 ILE A O 1
ATOM 666 N N . VAL A 1 88 ? 1.364 -1.786 -11.980 1.00 95.88 88 VAL A N 1
ATOM 667 C CA . VAL A 1 88 ? 0.207 -0.987 -11.571 1.00 95.88 88 VAL A CA 1
ATOM 668 C C . VAL A 1 88 ? -0.904 -1.943 -11.188 1.00 95.88 88 VAL A C 1
ATOM 670 O O . VAL A 1 88 ? -1.268 -2.796 -11.992 1.00 95.88 88 VAL A O 1
ATOM 673 N N . CYS A 1 89 ? -1.461 -1.778 -9.992 1.00 97.62 89 CYS A N 1
ATOM 674 C CA . CYS A 1 89 ? -2.657 -2.490 -9.561 1.00 97.62 89 CYS A CA 1
ATOM 675 C C . CYS A 1 89 ? -3.805 -1.501 -9.333 1.00 97.62 89 CYS A C 1
ATOM 677 O O . CYS A 1 89 ? -3.601 -0.382 -8.859 1.00 97.62 89 CYS A O 1
ATOM 679 N N . ARG A 1 90 ? -5.015 -1.912 -9.705 1.00 98.25 90 ARG A N 1
ATOM 680 C CA . ARG A 1 90 ? -6.271 -1.195 -9.473 1.00 98.25 90 ARG A CA 1
ATOM 681 C C . ARG A 1 90 ? -7.189 -2.083 -8.648 1.00 98.25 90 ARG A C 1
ATOM 683 O O . ARG A 1 90 ? -7.222 -3.290 -8.872 1.00 98.25 90 ARG A O 1
ATOM 690 N N . PHE A 1 91 ? -7.908 -1.468 -7.722 1.00 98.50 91 PHE A N 1
ATOM 691 C CA . PHE A 1 91 ? -8.759 -2.145 -6.752 1.00 98.50 91 PHE A CA 1
ATOM 692 C C . PHE A 1 91 ? -10.195 -1.666 -6.912 1.00 98.50 91 PHE A C 1
ATOM 694 O O . PHE A 1 91 ? -10.416 -0.489 -7.210 1.00 98.50 91 PHE A O 1
ATOM 701 N N . ASP A 1 92 ? -11.140 -2.582 -6.724 1.00 98.06 92 ASP A N 1
ATOM 702 C CA . ASP A 1 92 ? -12.567 -2.293 -6.759 1.00 98.06 92 ASP A CA 1
ATOM 703 C C . ASP A 1 92 ? -13.316 -3.008 -5.612 1.00 98.06 92 ASP A C 1
ATOM 705 O O . ASP A 1 92 ? -13.157 -4.223 -5.425 1.00 98.06 92 ASP A O 1
ATOM 709 N N . PRO A 1 93 ? -14.136 -2.281 -4.832 1.00 98.12 93 PRO A N 1
ATOM 710 C CA . PRO A 1 93 ? -14.130 -0.820 -4.682 1.00 98.12 93 PRO A CA 1
ATOM 711 C C . PRO A 1 93 ? -12.742 -0.269 -4.312 1.00 98.12 93 PRO A C 1
ATOM 713 O O . PRO A 1 93 ? -11.912 -0.990 -3.764 1.00 98.12 93 PRO A O 1
ATOM 716 N N . TRP A 1 94 ? -12.471 1.003 -4.615 1.00 97.25 94 TRP A N 1
ATOM 717 C CA . TRP A 1 94 ? -11.208 1.639 -4.220 1.00 97.25 94 TRP A CA 1
ATOM 718 C C . TRP A 1 94 ? -11.190 1.944 -2.717 1.00 97.25 94 TRP A C 1
ATOM 720 O O . TRP A 1 94 ? -12.224 2.246 -2.122 1.00 97.25 94 TRP A O 1
ATOM 730 N N . GLY A 1 95 ? -10.010 1.877 -2.106 1.00 98.06 95 GLY A N 1
ATOM 731 C CA . GLY A 1 95 ? -9.802 2.163 -0.691 1.00 98.06 95 GLY A CA 1
ATOM 732 C C . GLY A 1 95 ? -9.279 3.574 -0.427 1.00 98.06 95 GLY A C 1
ATOM 733 O O . GLY A 1 95 ? -9.414 4.483 -1.249 1.00 98.06 95 GLY A O 1
ATOM 734 N N . ASN A 1 96 ? -8.642 3.740 0.735 1.00 98.12 96 ASN A N 1
ATOM 735 C CA . ASN A 1 96 ? -7.947 4.962 1.151 1.00 98.12 96 ASN A CA 1
ATOM 736 C C . ASN A 1 96 ? -8.825 6.225 1.171 1.00 98.12 96 ASN A C 1
ATOM 738 O O . ASN A 1 96 ? -8.376 7.321 0.829 1.00 98.12 96 ASN A O 1
ATOM 742 N N . TYR A 1 97 ? -10.079 6.101 1.610 1.00 96.81 97 TYR A N 1
ATOM 743 C CA . TYR A 1 97 ? -10.897 7.273 1.918 1.00 96.81 97 TYR A CA 1
ATOM 744 C C . TYR A 1 97 ? -10.259 8.063 3.061 1.00 96.81 97 TYR A C 1
ATOM 746 O O . TYR A 1 97 ? -9.995 7.490 4.114 1.00 96.81 97 TYR A O 1
ATOM 754 N N . ALA A 1 98 ? -10.045 9.367 2.871 1.00 96.50 98 ALA A N 1
ATOM 755 C CA . ALA A 1 98 ? -9.417 10.252 3.854 1.00 96.50 98 ALA A CA 1
ATOM 756 C C . ALA A 1 98 ? -10.304 10.480 5.096 1.00 96.50 98 ALA A C 1
ATOM 758 O O . ALA A 1 98 ? -10.912 11.537 5.272 1.00 96.50 98 ALA A O 1
ATOM 759 N N . ASN A 1 99 ? -10.444 9.445 5.925 1.00 97.06 99 ASN A N 1
ATOM 760 C CA . ASN A 1 99 ? -11.383 9.366 7.032 1.00 97.06 99 ASN A CA 1
ATOM 761 C C . ASN A 1 99 ? -10.933 8.303 8.053 1.00 97.06 99 ASN A C 1
ATOM 763 O O . ASN A 1 99 ? -10.704 7.147 7.698 1.00 97.06 99 ASN A O 1
ATOM 767 N N . ASP A 1 100 ? -10.866 8.682 9.333 1.00 98.00 100 ASP A N 1
ATOM 768 C CA . ASP A 1 100 ? -10.392 7.801 10.409 1.00 98.00 100 ASP A CA 1
ATOM 769 C C . ASP A 1 100 ? -11.283 6.565 10.622 1.00 98.00 100 ASP A C 1
ATOM 771 O O . ASP A 1 100 ? -10.773 5.473 10.867 1.00 98.00 100 ASP A O 1
ATOM 775 N N . ALA A 1 101 ? -12.607 6.705 10.504 1.00 97.50 101 ALA A N 1
ATOM 776 C CA . ALA A 1 101 ? -13.533 5.584 10.667 1.00 97.50 101 ALA A CA 1
ATOM 777 C C . ALA A 1 101 ? -13.394 4.570 9.523 1.00 97.50 101 ALA A C 1
ATOM 779 O O . ALA A 1 101 ? -13.354 3.367 9.775 1.00 97.50 101 ALA A O 1
ATOM 780 N N . ALA A 1 102 ? -13.237 5.050 8.286 1.00 98.00 102 ALA A N 1
ATOM 781 C CA . ALA A 1 102 ? -13.014 4.187 7.130 1.00 98.00 102 ALA A CA 1
ATOM 782 C C . ALA A 1 102 ? -11.711 3.385 7.266 1.00 98.00 102 ALA A C 1
ATOM 784 O O . ALA A 1 102 ? -11.713 2.179 7.024 1.00 98.00 102 ALA A O 1
ATOM 785 N N . PHE A 1 103 ? -10.619 4.028 7.695 1.00 98.19 103 PHE A N 1
ATOM 786 C CA . PHE A 1 103 ? -9.347 3.344 7.947 1.00 98.19 103 PHE A CA 1
ATOM 787 C C . PHE A 1 103 ? -9.474 2.300 9.057 1.00 98.19 103 PHE A C 1
ATOM 789 O O . PHE A 1 103 ? -9.058 1.162 8.868 1.00 98.19 103 PHE A O 1
ATOM 796 N N . ARG A 1 104 ? -10.126 2.644 10.173 1.00 97.19 104 ARG A N 1
ATOM 797 C CA . ARG A 1 104 ? -10.352 1.714 11.288 1.00 97.19 104 ARG A CA 1
ATOM 798 C C . ARG A 1 104 ? -11.162 0.480 10.885 1.00 97.19 104 ARG A C 1
ATOM 800 O O . ARG A 1 104 ? -10.916 -0.609 11.389 1.00 97.19 104 ARG A O 1
ATOM 807 N N . GLU A 1 105 ? -12.138 0.641 9.997 1.00 97.88 105 GLU A N 1
ATOM 808 C CA . GLU A 1 105 ? -12.973 -0.467 9.525 1.00 97.88 105 GLU A CA 1
ATOM 809 C C . GLU A 1 105 ? -12.253 -1.374 8.512 1.00 97.88 105 GLU A C 1
ATOM 811 O O . GLU A 1 105 ? -12.562 -2.567 8.422 1.00 97.88 105 GLU A O 1
ATOM 816 N N . ASN A 1 106 ? -11.308 -0.819 7.745 1.00 98.50 106 ASN A N 1
ATOM 817 C CA . ASN A 1 106 ? -10.738 -1.492 6.579 1.00 98.50 106 ASN A CA 1
ATOM 818 C C . ASN A 1 106 ? -9.275 -1.918 6.717 1.00 98.50 106 ASN A C 1
ATOM 820 O O . ASN A 1 106 ? -8.880 -2.834 6.004 1.00 98.50 106 ASN A O 1
ATOM 824 N N . VAL A 1 107 ? -8.488 -1.300 7.598 1.00 97.88 107 VAL A N 1
ATOM 825 C CA . VAL A 1 107 ? -7.067 -1.612 7.818 1.00 97.88 107 VAL A CA 1
ATOM 826 C C . VAL A 1 107 ? -6.928 -2.239 9.200 1.00 97.88 107 VAL A C 1
ATOM 828 O O . VAL A 1 107 ? -6.754 -1.557 10.209 1.00 97.88 107 VAL A O 1
ATOM 831 N N . LEU A 1 108 ? -7.088 -3.559 9.248 1.00 96.69 108 LEU A N 1
ATOM 832 C CA . LEU A 1 108 ? -7.149 -4.319 10.494 1.00 96.69 108 LEU A CA 1
ATOM 833 C C . LEU A 1 108 ? -5.761 -4.831 10.908 1.00 96.69 108 LEU A C 1
ATOM 835 O O . LEU A 1 108 ? -4.940 -5.118 10.032 1.00 96.69 108 LEU A O 1
ATOM 839 N N . PRO A 1 109 ? -5.499 -4.990 12.219 1.00 94.75 109 PRO A N 1
ATOM 840 C CA . PRO A 1 109 ? -4.256 -5.587 12.687 1.00 94.75 109 PRO A CA 1
ATOM 841 C C . PRO A 1 109 ? -4.102 -7.029 12.172 1.00 94.75 109 PRO A C 1
ATOM 843 O O . PRO A 1 109 ? -5.103 -7.728 11.964 1.00 94.75 109 PRO A O 1
ATOM 846 N N . PRO A 1 110 ? -2.860 -7.500 11.975 1.00 89.88 110 PRO A N 1
ATOM 847 C CA . PRO A 1 110 ? -2.604 -8.864 11.537 1.00 89.88 110 PRO A CA 1
ATOM 848 C C . PRO A 1 110 ? -3.090 -9.876 12.587 1.00 89.88 110 PRO A C 1
ATOM 850 O O . PRO A 1 110 ? -2.975 -9.662 13.791 1.00 89.88 110 PRO A O 1
ATOM 853 N N . ILE A 1 111 ? -3.624 -11.008 12.121 1.00 85.62 111 ILE A N 1
ATOM 854 C CA . ILE A 1 111 ? -4.208 -12.059 12.980 1.00 85.62 111 ILE A CA 1
ATOM 855 C C . ILE A 1 111 ? -3.126 -12.784 13.811 1.00 85.62 111 ILE A C 1
ATOM 857 O O . ILE A 1 111 ? -3.421 -13.372 14.849 1.00 85.62 111 ILE A O 1
ATOM 861 N N . SER A 1 112 ? -1.864 -12.716 13.384 1.00 76.31 112 SER A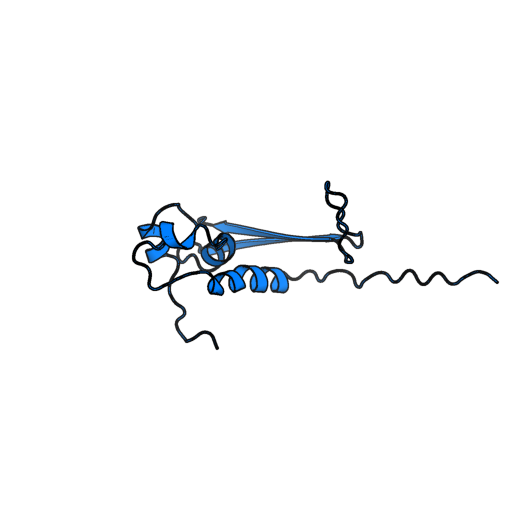 N 1
ATOM 862 C CA . SER A 1 112 ? -0.689 -13.235 14.092 1.00 76.31 112 SER A CA 1
ATOM 863 C C . SER A 1 112 ? 0.427 -12.183 14.123 1.00 76.31 112 SER A C 1
ATOM 865 O O . SER A 1 112 ? 0.487 -11.371 13.195 1.00 76.31 112 SER A O 1
ATOM 867 N N . PRO A 1 113 ? 1.331 -12.199 15.126 1.00 64.69 113 PRO A N 1
ATOM 868 C CA . PRO A 1 113 ? 2.474 -11.289 15.160 1.00 64.69 113 PRO A CA 1
ATOM 869 C C . PRO A 1 113 ? 3.273 -11.378 13.856 1.00 64.69 113 PRO A C 1
ATOM 871 O O . PRO A 1 113 ? 3.478 -12.477 13.335 1.00 64.69 113 PRO A O 1
ATOM 874 N N . LEU A 1 114 ? 3.695 -10.228 13.327 1.00 62.84 114 LEU A N 1
ATOM 875 C CA . LEU A 1 114 ? 4.629 -10.171 12.205 1.00 62.84 114 LEU A CA 1
ATOM 876 C C . LEU A 1 114 ? 5.939 -10.814 12.689 1.00 62.84 114 LEU A C 1
ATOM 878 O O . LEU A 1 114 ? 6.542 -10.318 13.639 1.00 62.84 114 LEU A O 1
ATOM 882 N N . GLY A 1 115 ? 6.269 -11.981 12.132 1.00 50.81 115 GLY A N 1
ATOM 883 C CA . GLY A 1 115 ? 7.436 -12.780 12.520 1.00 50.81 115 GLY A CA 1
ATOM 884 C C . GLY A 1 115 ? 8.763 -12.148 12.133 1.00 50.81 115 GLY A C 1
ATOM 885 O O . GLY A 1 115 ? 8.780 -11.350 11.169 1.00 50.81 115 GLY A O 1
#

Secondary structure (DSSP, 8-state):
---------PPPPPS-SHHHHHHHHGGGGG--SS-S-TTTTTGGGS-HHHHHHT-TT--EEEEEEEEEEEEEE-TTS-EEEEEEEEEEEEEES----S-HHHHHHHSPPPSS---

InterPro domains:
  IPR001283 Cysteine-rich secretory protein-related [PR00837] (20-33)
  IPR001283 Cysteine-rich secretory protein-related [PR00837] (47-63)
  IPR001283 Cysteine-rich secretory protein-related [PR00837] (86-99)
  IPR001283 Cysteine-rich secretory protein-related [PTHR10334] (16-109)
  IPR014044 CAP domain [PF00188] (12-73)
  IPR014044 CAP domain [SM00198] (2-99)
  IPR018244 Allergen V5/Tpx-1-related, conserved site [PS01009] (48-58)
  IPR035940 CAP superfamily [G3DSA:3.40.33.10] (2-111)
  IPR035940 CAP superfamily [SSF55797] (13-100)